Protein AF-A0A973GSJ8-F1 (afdb_monomer)

Foldseek 3Di:
DVVVVVVCVVCVVCPPVDDDDDDPDDDPVRVVVVVVPDDPPDDDDDDDFDADPVRDTDHLLRVLVVVCVPDPDHDWRWDWDFPQVLCVVLQVVLDVLLDDLEAEEEAEDPDTDIDGGRSVVVSVVVSVVSNVVSVVCVRYYYDYHYDDDDDDDPDDDD

Solvent-accessible surface area (backbone atoms only — not comparable to full-atom values): 10162 Å² total; per-residue (Å²): 114,70,63,61,53,54,53,50,60,72,44,52,91,45,65,90,78,60,88,85,83,84,80,79,93,61,53,74,67,59,48,52,58,55,58,73,71,57,63,90,92,64,84,86,83,89,81,88,72,45,66,51,98,88,69,48,82,40,48,72,67,59,50,46,50,53,49,48,75,72,43,101,55,94,71,86,52,75,38,84,39,45,53,58,58,49,54,57,65,41,47,70,55,42,54,65,73,46,40,87,61,36,48,76,46,75,46,68,52,95,61,90,46,73,39,81,40,39,63,72,61,53,40,52,51,52,48,51,53,42,52,53,51,34,73,74,33,86,87,32,53,77,49,75,52,72,48,77,95,76,85,75,79,84,66,83,86,128

pLDDT: mean 81.31, std 11.51, range [45.41, 95.94]

Mean predicted aligned error: 12.35 Å

Sequence (158 aa):
LATKRETEEQLKPFAGKVEIQYLPNLSVAERVEHLQGLPADNLVLALSYSLDKDGQVINHEKIARLLNQSTPVPVYGLHEEDLNEIVQSVTKIAKRLIGEDIEFRTVLRDKSMNVLADSGQMEQVLLNLCTNARDAMPHGGQLIIETDLVEFDERPER

Nearest PDB structures (foldseek):
  5idm-assembly2_B  TM=8.889E-01  e=2.853E-03  Caulobacter vibrioides
  4u7n-assembly1_B  TM=7.228E-01  e=8.674E-03  Lactiplantibacillus plantarum JDM1
  8h70-assembly1_A  TM=7.982E-01  e=1.901E-02  Vibrio cholerae
  5idj-assembly1_A-2  TM=5.234E-01  e=1.483E-03  Caulobacter vibrioides
  7ltq-assembly2_B  TM=7.357E-01  e=3.426E-02  Burkholderia ambifaria MC40-6

Radius of gyration: 21.49 Å; Cα contacts (8 Å, |Δi|>4): 124; chains: 1; bounding box: 43×50×58 Å

Structure (mmCIF, N/CA/C/O backbone):
data_AF-A0A973GSJ8-F1
#
_entry.id   AF-A0A973GSJ8-F1
#
loop_
_atom_site.group_PDB
_atom_site.id
_atom_site.type_symbol
_atom_site.label_atom_id
_atom_site.label_alt_id
_atom_site.label_comp_id
_atom_site.label_asym_id
_atom_site.label_entity_id
_atom_site.label_seq_id
_atom_site.pdbx_PDB_ins_code
_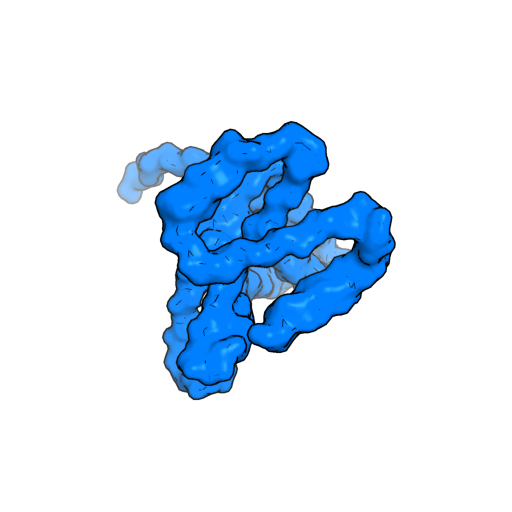atom_site.Cartn_x
_atom_site.Cartn_y
_atom_site.Cartn_z
_atom_site.occupancy
_atom_site.B_iso_or_equiv
_atom_site.auth_seq_id
_atom_site.auth_comp_id
_atom_site.auth_asym_id
_atom_site.auth_atom_id
_atom_site.pdbx_PDB_model_num
ATOM 1 N N . LEU A 1 1 ? -4.455 -0.208 26.472 1.00 50.25 1 LEU A N 1
ATOM 2 C CA . LEU A 1 1 ? -3.381 0.419 27.293 1.00 50.25 1 LEU A CA 1
ATOM 3 C C . LEU A 1 1 ? -2.033 0.437 26.567 1.00 50.25 1 LEU A C 1
ATOM 5 O O . LEU A 1 1 ? -1.389 1.476 26.591 1.00 50.25 1 LEU A O 1
ATOM 9 N N . ALA A 1 2 ? -1.636 -0.639 25.873 1.00 46.69 2 ALA A N 1
ATOM 10 C CA . ALA A 1 2 ? -0.426 -0.647 25.036 1.00 46.69 2 ALA A CA 1
ATOM 11 C C . ALA A 1 2 ? -0.491 0.348 23.852 1.00 46.69 2 ALA A C 1
ATOM 13 O O . ALA A 1 2 ? 0.467 1.072 23.619 1.00 46.69 2 ALA A O 1
ATOM 14 N N . THR A 1 3 ? -1.652 0.485 23.200 1.00 54.44 3 THR A N 1
ATOM 15 C CA . THR A 1 3 ? -1.894 1.403 22.063 1.00 54.44 3 THR A CA 1
ATOM 16 C C . THR A 1 3 ? -1.713 2.870 22.420 1.00 54.44 3 THR A C 1
ATOM 18 O O . THR A 1 3 ? -1.048 3.608 21.710 1.00 54.44 3 THR A O 1
ATOM 21 N N . LYS A 1 4 ? -2.281 3.286 23.561 1.00 61.16 4 LYS A N 1
ATOM 22 C CA . LYS A 1 4 ? -2.133 4.651 24.071 1.00 61.16 4 LYS A CA 1
ATOM 23 C C . LYS A 1 4 ? -0.653 4.974 24.263 1.00 61.16 4 LYS A C 1
ATOM 25 O O . LYS A 1 4 ? -0.214 6.028 23.840 1.00 61.16 4 LYS A O 1
ATOM 30 N N . ARG A 1 5 ? 0.113 4.029 24.814 1.00 63.75 5 ARG A N 1
ATOM 31 C CA . ARG A 1 5 ? 1.545 4.195 25.066 1.00 63.75 5 ARG A CA 1
ATOM 32 C C . ARG A 1 5 ? 2.367 4.286 23.776 1.00 63.75 5 ARG A C 1
ATOM 34 O O . ARG A 1 5 ? 3.264 5.112 23.709 1.00 63.75 5 ARG A O 1
ATOM 41 N N . GLU A 1 6 ? 2.068 3.474 22.766 1.00 63.06 6 GLU A N 1
ATOM 42 C CA . GLU A 1 6 ? 2.786 3.488 21.482 1.00 63.06 6 GLU A CA 1
ATOM 43 C C . GLU A 1 6 ? 2.477 4.751 20.662 1.00 63.06 6 GLU A C 1
ATOM 45 O O . GLU A 1 6 ? 3.390 5.415 20.171 1.00 63.06 6 GLU A O 1
ATOM 50 N N . THR A 1 7 ? 1.205 5.156 20.598 1.00 65.81 7 THR A N 1
ATOM 51 C CA . THR A 1 7 ? 0.807 6.429 19.981 1.00 65.81 7 THR A CA 1
ATOM 52 C C . THR A 1 7 ? 1.379 7.622 20.751 1.00 65.81 7 THR A C 1
ATOM 54 O O . THR A 1 7 ? 1.918 8.540 20.143 1.00 65.81 7 THR A O 1
ATOM 57 N N . GLU A 1 8 ? 1.358 7.603 22.087 1.00 69.19 8 GLU A N 1
ATOM 58 C CA . GLU A 1 8 ? 2.021 8.624 22.910 1.00 69.19 8 GLU A CA 1
ATOM 59 C C . GLU A 1 8 ? 3.525 8.692 22.638 1.00 69.19 8 GLU A C 1
ATOM 61 O O . GLU A 1 8 ? 4.071 9.790 22.563 1.00 69.19 8 GLU A O 1
ATOM 66 N N . GLU A 1 9 ? 4.203 7.555 22.456 1.00 71.81 9 GLU A N 1
ATOM 67 C CA . GLU A 1 9 ? 5.626 7.515 22.113 1.00 71.81 9 GLU A CA 1
ATOM 68 C C . GLU A 1 9 ? 5.926 8.152 20.758 1.00 71.81 9 GLU A C 1
ATOM 70 O O . GLU A 1 9 ? 6.861 8.949 20.663 1.00 71.81 9 GLU A O 1
ATOM 75 N N . GLN A 1 10 ? 5.120 7.860 19.739 1.00 68.19 10 GLN A N 1
ATOM 76 C CA . GLN A 1 10 ? 5.263 8.456 18.408 1.00 68.19 10 GLN A CA 1
ATOM 77 C C . GLN A 1 10 ? 4.922 9.949 18.395 1.00 68.19 10 GLN A C 1
ATOM 79 O O . GLN A 1 10 ? 5.502 10.710 17.621 1.00 68.19 10 GLN A O 1
ATOM 84 N N . LEU A 1 11 ? 4.023 10.386 19.280 1.00 73.00 11 LEU A N 1
ATOM 85 C CA . LEU A 1 11 ? 3.604 11.781 19.395 1.00 73.00 11 LEU A CA 1
ATOM 86 C C . LEU A 1 11 ? 4.474 12.613 20.353 1.00 73.00 11 LEU A C 1
ATOM 88 O O . LEU A 1 11 ? 4.311 13.833 20.406 1.00 73.00 11 LEU A O 1
ATOM 92 N N . LYS A 1 12 ? 5.460 12.011 21.040 1.00 78.94 12 LYS A N 1
ATOM 93 C CA . LYS A 1 12 ? 6.444 12.725 21.885 1.00 78.94 12 LYS A CA 1
ATOM 94 C C . LYS A 1 12 ? 7.069 13.964 21.220 1.00 78.94 12 LYS A C 1
ATOM 96 O O . LYS A 1 12 ? 7.190 14.973 21.913 1.00 78.94 12 LYS A O 1
ATOM 101 N N . PRO A 1 13 ? 7.439 13.968 19.921 1.00 82.88 13 PRO A N 1
ATOM 102 C CA . PRO A 1 13 ? 7.991 15.159 19.258 1.00 82.88 13 PRO A CA 1
ATOM 103 C C . PRO A 1 13 ? 7.036 16.365 19.209 1.00 82.88 13 PRO A C 1
ATOM 105 O O . PRO A 1 13 ? 7.478 17.499 19.005 1.00 82.88 13 PRO A O 1
ATOM 108 N N . PHE A 1 14 ? 5.737 16.132 19.401 1.00 77.56 14 PHE A N 1
ATOM 109 C CA . PHE A 1 14 ? 4.684 17.147 19.392 1.00 77.56 14 PHE A CA 1
ATOM 110 C C . PHE A 1 14 ? 4.200 17.519 20.804 1.00 77.56 14 PHE A C 1
ATOM 112 O O . PHE A 1 14 ? 3.285 18.332 20.946 1.00 77.56 14 PHE A O 1
ATOM 119 N N . ALA A 1 15 ? 4.823 16.973 21.855 1.00 75.12 15 ALA A N 1
ATOM 120 C CA . ALA A 1 15 ? 4.457 17.255 23.239 1.00 75.12 15 ALA A CA 1
ATOM 121 C C . ALA A 1 15 ? 4.504 18.767 23.539 1.00 75.12 15 ALA A C 1
ATOM 123 O O . ALA A 1 15 ? 5.501 19.439 23.272 1.00 75.12 15 ALA A O 1
ATOM 124 N N . GLY A 1 16 ? 3.404 19.303 24.079 1.00 77.44 16 GLY A N 1
ATOM 125 C CA . GLY A 1 16 ? 3.246 20.729 24.397 1.00 77.44 16 GLY A CA 1
ATOM 126 C C . GLY A 1 16 ? 2.907 21.635 23.206 1.00 77.44 16 GLY A C 1
ATOM 127 O O . GLY A 1 16 ? 2.693 22.826 23.409 1.00 77.44 16 GLY A O 1
ATOM 128 N N . LYS A 1 17 ? 2.846 21.094 21.981 1.00 80.44 17 LYS A N 1
ATOM 129 C CA . LYS A 1 17 ? 2.406 21.821 20.775 1.00 80.44 17 LYS A CA 1
ATOM 130 C C . LYS A 1 17 ? 0.977 21.483 20.365 1.00 80.44 17 LYS A C 1
ATOM 132 O O . LYS A 1 17 ? 0.341 22.286 19.694 1.00 80.44 17 LYS A O 1
ATOM 137 N N . VAL A 1 18 ? 0.505 20.297 20.738 1.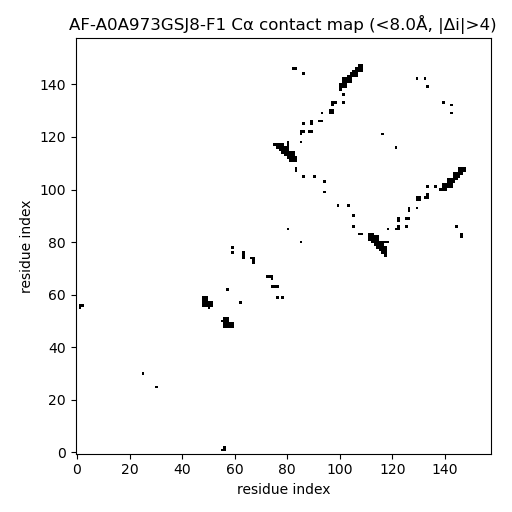00 76.44 18 VAL A N 1
ATOM 138 C CA . VAL A 1 18 ? -0.840 19.801 20.440 1.00 76.44 18 VAL A CA 1
ATOM 139 C C . VAL A 1 18 ? -1.436 19.158 21.686 1.00 76.44 18 VAL A C 1
ATOM 141 O O . VAL A 1 18 ? -0.726 18.508 22.459 1.00 76.44 18 VAL A O 1
ATOM 144 N N . GLU A 1 19 ? -2.737 19.341 21.873 1.00 78.50 19 GLU A N 1
ATOM 145 C CA . GLU A 1 19 ? -3.520 18.576 22.837 1.00 78.50 19 GLU A CA 1
ATOM 146 C C . GLU A 1 19 ? -4.040 17.311 22.148 1.00 78.50 19 GLU A C 1
ATOM 148 O O . GLU A 1 19 ? -4.575 17.372 21.043 1.00 78.50 19 GLU A O 1
ATOM 153 N N . ILE A 1 20 ? -3.834 16.148 22.772 1.00 73.56 20 ILE A N 1
ATOM 154 C CA . ILE A 1 20 ? -4.228 14.856 22.201 1.00 73.56 20 ILE A CA 1
ATOM 155 C C . ILE A 1 20 ? -5.371 14.294 23.032 1.00 73.56 20 ILE A C 1
ATOM 157 O O . ILE A 1 20 ? -5.179 13.895 24.184 1.00 73.56 20 ILE A O 1
ATOM 161 N N . GLN A 1 21 ? -6.544 14.201 22.416 1.00 74.69 21 GLN A N 1
ATOM 162 C CA . GLN A 1 21 ? -7.715 13.577 23.010 1.00 74.69 21 GLN A CA 1
ATOM 163 C C . GLN A 1 21 ? -7.985 12.222 22.349 1.00 74.69 21 GLN A C 1
ATOM 165 O O . GLN A 1 21 ? -8.166 12.119 21.138 1.00 74.69 21 GLN A O 1
ATOM 170 N N . TYR A 1 22 ? -8.032 11.166 23.163 1.00 74.19 22 TYR A N 1
ATOM 171 C CA . TYR A 1 22 ? -8.424 9.831 22.715 1.00 74.19 22 TYR A CA 1
ATOM 172 C C . TYR A 1 22 ? -9.907 9.610 23.003 1.00 74.19 22 TYR A C 1
ATOM 174 O O . TYR A 1 22 ? -10.353 9.824 24.130 1.00 74.19 22 TYR A O 1
ATOM 182 N N . LEU A 1 23 ? -10.644 9.111 22.011 1.00 73.44 23 LEU A N 1
ATOM 183 C CA . LEU A 1 23 ? -12.077 8.824 22.112 1.00 73.44 23 LEU A CA 1
ATOM 184 C C . LEU A 1 23 ? -12.341 7.310 22.002 1.00 73.44 23 LEU A C 1
ATOM 186 O O . LEU A 1 23 ? -12.779 6.834 20.951 1.00 73.44 23 LEU A O 1
ATOM 190 N N . PRO A 1 24 ? -12.017 6.510 23.037 1.00 71.25 24 PRO A N 1
ATOM 191 C CA . PRO A 1 24 ? -12.291 5.079 23.015 1.00 71.25 24 PRO A CA 1
ATOM 192 C C . PRO A 1 24 ? -13.789 4.799 23.212 1.00 71.25 24 PRO A C 1
ATOM 194 O O . PRO A 1 24 ? -14.478 5.541 23.905 1.00 71.25 24 PRO A O 1
ATOM 197 N N . ASN A 1 25 ? -14.261 3.668 22.680 1.00 71.56 25 ASN A N 1
ATOM 198 C CA . ASN A 1 25 ? -15.582 3.089 22.972 1.00 71.56 25 ASN A CA 1
ATOM 199 C C . ASN A 1 25 ? -16.806 3.937 22.579 1.00 71.56 25 ASN A C 1
ATOM 201 O O . ASN A 1 25 ? -17.874 3.751 23.153 1.00 71.56 25 ASN A O 1
ATOM 205 N N . LEU A 1 26 ? -16.673 4.832 21.600 1.00 77.88 26 LEU A N 1
ATOM 206 C CA . LEU A 1 26 ? -17.818 5.523 21.007 1.00 77.88 26 LEU A CA 1
ATOM 207 C C . LEU A 1 26 ? -18.381 4.723 19.828 1.00 77.88 26 LEU A C 1
ATOM 209 O O . LEU A 1 26 ? -17.626 4.225 18.984 1.00 77.88 26 LEU A O 1
ATOM 213 N N . SER A 1 27 ? -19.705 4.655 19.730 1.00 82.81 27 SER A N 1
ATOM 214 C CA . SER A 1 27 ? -20.393 4.245 18.506 1.00 82.81 27 SER A CA 1
ATOM 215 C C . SER A 1 27 ? -20.108 5.224 17.361 1.00 82.81 27 SER A C 1
ATOM 217 O O . SER A 1 27 ? -19.672 6.358 17.568 1.00 82.81 27 SER A O 1
ATOM 219 N N . VAL A 1 28 ? -20.375 4.807 16.119 1.00 77.00 28 VAL A N 1
ATOM 220 C CA . VAL A 1 28 ? -20.189 5.678 14.943 1.00 77.00 28 VAL A CA 1
ATOM 221 C C . VAL A 1 28 ? -21.024 6.958 15.062 1.00 77.00 28 VAL A C 1
ATOM 223 O O . VAL A 1 28 ? -20.520 8.034 14.756 1.00 77.00 28 VAL A O 1
ATOM 226 N N . ALA A 1 29 ? -22.260 6.862 15.558 1.00 83.06 29 ALA A N 1
ATOM 227 C CA . ALA A 1 29 ? -23.139 8.017 15.734 1.00 83.06 29 ALA A CA 1
ATOM 228 C C . ALA A 1 29 ? -22.583 9.014 16.765 1.00 83.06 29 ALA A C 1
ATOM 230 O O . ALA A 1 29 ? -22.470 10.199 16.462 1.00 83.06 29 ALA A O 1
ATOM 231 N N . GLU A 1 30 ? -22.145 8.528 17.931 1.00 86.62 30 GLU A N 1
ATOM 232 C CA . GLU A 1 30 ? -21.542 9.370 18.976 1.00 86.62 30 GLU A CA 1
ATOM 233 C C . GLU A 1 30 ? -20.238 10.027 18.499 1.00 86.62 30 GLU A C 1
ATOM 235 O O . GLU A 1 30 ? -19.957 11.175 18.839 1.00 86.62 30 GLU A O 1
ATOM 240 N N . ARG A 1 31 ? -19.447 9.332 17.665 1.00 85.19 31 ARG A N 1
ATOM 241 C CA . ARG A 1 31 ? -18.255 9.924 17.035 1.00 85.19 31 ARG A CA 1
ATOM 242 C C . ARG A 1 31 ? -18.635 11.076 16.117 1.00 85.19 31 ARG A C 1
ATOM 244 O O . ARG A 1 31 ? -18.017 12.128 16.204 1.00 85.19 31 ARG A O 1
ATOM 251 N N . VAL A 1 32 ? -19.625 10.891 15.248 1.00 84.62 32 VAL A N 1
ATOM 252 C CA . VAL A 1 32 ? -20.060 11.938 14.312 1.00 84.62 32 VAL A CA 1
ATOM 253 C C . VAL A 1 32 ? -20.569 13.168 15.064 1.00 84.62 32 VAL A C 1
ATOM 255 O O . VAL A 1 32 ? -20.151 14.276 14.740 1.00 84.62 32 VAL A O 1
ATOM 258 N N . GLU A 1 33 ? -21.403 12.984 16.088 1.00 89.38 33 GLU A N 1
ATOM 259 C CA . GLU A 1 33 ? -21.908 14.085 16.918 1.00 89.38 33 GLU A CA 1
ATOM 260 C C . GLU A 1 33 ? -20.768 14.840 17.616 1.00 89.38 33 GLU A C 1
ATOM 262 O O . GLU A 1 33 ? -20.715 16.069 17.577 1.00 89.38 33 GLU A O 1
ATOM 267 N N . HIS A 1 34 ? -19.799 14.115 18.181 1.00 85.50 34 HIS A N 1
ATOM 268 C CA . HIS A 1 34 ? -18.630 14.732 18.801 1.00 85.50 34 HIS A CA 1
ATOM 269 C C . HIS A 1 34 ? -17.808 15.556 17.798 1.00 85.50 34 HIS A C 1
ATOM 271 O O . HIS A 1 34 ? -17.422 16.684 18.096 1.00 85.50 34 HIS A O 1
ATOM 277 N N . LEU A 1 35 ? -17.572 15.020 16.594 1.00 85.88 35 LEU A N 1
ATOM 278 C CA . LEU A 1 35 ? -16.804 15.702 15.549 1.00 85.88 35 LEU A CA 1
ATOM 279 C C . LEU A 1 35 ? -17.499 16.970 15.029 1.00 85.88 35 LEU A C 1
ATOM 281 O O . LEU A 1 35 ? -16.816 17.922 14.662 1.00 85.88 35 LEU A O 1
ATOM 285 N N . GLN A 1 36 ? -18.835 17.013 15.019 1.00 87.69 36 GLN A N 1
ATOM 286 C CA . GLN A 1 36 ? -19.600 18.193 14.592 1.00 87.69 36 GLN A CA 1
ATOM 287 C C . GLN A 1 36 ? -19.421 19.401 15.522 1.00 87.69 36 GLN A C 1
ATOM 289 O O . GLN A 1 36 ? -19.579 20.537 15.077 1.00 87.69 36 GLN A O 1
ATOM 294 N N . GLY A 1 37 ? -19.098 19.172 16.798 1.00 84.50 37 GLY A N 1
ATOM 295 C CA . GLY A 1 37 ? -18.874 20.228 17.787 1.00 84.50 37 GLY A CA 1
ATOM 296 C C . GLY A 1 37 ? -17.436 20.749 17.858 1.00 84.50 37 GLY A C 1
ATOM 297 O O . GLY A 1 37 ? -17.166 21.640 18.665 1.00 84.50 37 GLY A O 1
ATOM 298 N N . LEU A 1 38 ? -16.506 20.199 17.068 1.00 87.62 38 LEU A N 1
ATOM 299 C CA . LEU A 1 38 ? -15.090 20.550 17.173 1.00 87.62 38 LEU A CA 1
ATOM 300 C C . LEU A 1 38 ? -14.783 21.935 16.569 1.00 87.62 38 LEU A C 1
ATOM 302 O O . LEU A 1 38 ? -15.222 22.234 15.455 1.00 87.62 38 LEU A O 1
ATOM 306 N N . PRO A 1 39 ? -13.997 22.781 17.263 1.00 88.69 39 PRO A N 1
ATOM 307 C CA . PRO A 1 39 ? -13.514 24.045 16.709 1.00 88.69 39 PRO A CA 1
ATOM 308 C C . PRO A 1 39 ? -12.580 23.855 15.498 1.00 88.69 39 PRO A C 1
ATOM 310 O O . PRO A 1 39 ? -11.921 22.829 15.346 1.00 88.69 39 PRO A O 1
ATOM 313 N N . ALA A 1 40 ? -12.482 24.871 14.634 1.00 85.06 40 ALA A N 1
ATOM 314 C CA . ALA A 1 40 ? -11.765 24.788 13.353 1.00 85.06 40 ALA A CA 1
ATOM 315 C C . ALA A 1 40 ? -10.227 24.675 13.457 1.00 85.06 40 ALA A C 1
ATOM 317 O O . ALA A 1 40 ? -9.568 24.377 12.465 1.00 85.06 40 ALA A O 1
ATOM 318 N N . ASP A 1 41 ? -9.646 24.925 14.628 1.00 86.56 41 ASP A N 1
ATOM 319 C CA . ASP A 1 41 ? -8.213 24.776 14.915 1.00 86.56 41 ASP A CA 1
ATOM 320 C C . ASP A 1 41 ? -7.831 23.353 15.372 1.00 86.56 41 ASP A C 1
ATOM 322 O O . ASP A 1 41 ? -6.680 23.100 15.730 1.00 86.56 41 ASP A O 1
ATOM 326 N N . ASN A 1 42 ? -8.777 22.410 15.333 1.00 79.00 42 ASN A N 1
ATOM 327 C CA . ASN A 1 42 ? -8.565 21.018 15.711 1.00 79.00 42 ASN A CA 1
ATOM 328 C C . ASN A 1 42 ? -8.207 20.146 14.493 1.00 79.00 42 ASN A C 1
ATOM 330 O O . ASN A 1 42 ? -8.809 20.252 13.425 1.00 79.00 42 ASN A O 1
ATOM 334 N N . LEU A 1 43 ? -7.254 19.225 14.675 1.00 80.88 43 LEU A N 1
ATOM 335 C CA . LEU A 1 43 ? -6.910 18.177 13.709 1.00 80.88 43 LEU A CA 1
ATOM 336 C C . LEU A 1 43 ? -7.424 16.827 14.217 1.00 80.88 43 LEU A C 1
ATOM 338 O O . LEU A 1 43 ? -7.097 16.413 15.328 1.00 80.88 43 LEU A O 1
ATOM 342 N N . VAL A 1 44 ? -8.173 16.108 13.382 1.00 77.06 44 VAL A N 1
ATOM 343 C CA . VAL A 1 44 ? -8.712 14.783 13.717 1.00 77.06 44 VAL A CA 1
ATOM 344 C C . VAL A 1 44 ? -7.897 13.705 13.011 1.00 77.06 44 VAL A C 1
ATOM 346 O O . VAL A 1 44 ? -7.873 13.642 11.784 1.00 77.06 44 VAL A O 1
ATOM 349 N N . LEU A 1 45 ? -7.261 12.826 13.786 1.00 67.50 45 LEU A N 1
ATOM 350 C CA . LEU A 1 45 ? -6.578 11.638 13.273 1.00 67.50 45 LEU A CA 1
ATOM 351 C C . LEU A 1 45 ? -7.451 10.403 13.516 1.00 67.50 45 LEU A C 1
ATOM 353 O O . LEU A 1 45 ? -7.593 9.934 14.646 1.00 67.50 45 LEU A O 1
ATOM 357 N N . ALA A 1 46 ? -8.050 9.873 12.451 1.00 65.44 46 ALA A N 1
ATOM 358 C CA . ALA A 1 46 ? -8.817 8.636 12.508 1.00 65.44 46 ALA A CA 1
ATOM 359 C C . ALA A 1 46 ? -7.891 7.440 12.251 1.00 65.44 46 ALA A C 1
ATOM 361 O O . ALA A 1 46 ? -7.515 7.170 11.117 1.00 65.44 46 ALA A O 1
ATOM 362 N N . LEU A 1 47 ? -7.533 6.717 13.313 1.00 64.25 47 LEU A N 1
ATOM 363 C CA . LEU A 1 47 ? -6.770 5.472 13.217 1.00 64.25 47 LEU A CA 1
ATOM 364 C C . LEU A 1 47 ? -7.715 4.288 13.449 1.00 64.25 47 LEU A C 1
ATOM 366 O O . LEU A 1 47 ? -8.349 4.196 14.503 1.00 64.25 47 LEU A O 1
ATOM 370 N N . SER A 1 48 ? -7.826 3.389 12.473 1.00 58.19 48 SER A N 1
ATOM 371 C CA . SER A 1 48 ? -8.587 2.141 12.589 1.00 58.19 48 SER A CA 1
ATOM 372 C C . SER A 1 48 ? -7.649 0.977 12.891 1.00 58.19 48 SER A C 1
ATOM 374 O O . SER A 1 48 ? -6.720 0.709 12.132 1.00 58.19 48 SER A O 1
ATOM 376 N N . TYR A 1 49 ? -7.904 0.263 13.982 1.00 65.06 49 TYR A N 1
ATOM 377 C CA . TYR A 1 49 ? -7.186 -0.955 14.346 1.00 65.06 49 TYR A CA 1
ATOM 378 C C . TYR A 1 49 ? -8.166 -2.000 14.870 1.00 65.06 49 TYR A C 1
ATOM 380 O O . TYR A 1 49 ? -9.209 -1.655 15.427 1.00 65.06 49 TYR A O 1
ATOM 388 N N . SER A 1 50 ? -7.814 -3.274 14.714 1.00 64.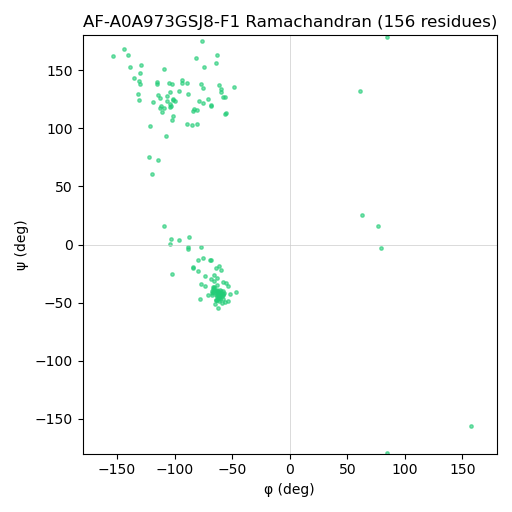38 50 SER A N 1
ATOM 389 C CA . SER A 1 50 ? -8.559 -4.378 15.312 1.00 64.38 50 SER A CA 1
ATOM 390 C C . SER A 1 50 ? -7.939 -4.738 16.659 1.00 64.38 50 SER A C 1
ATOM 392 O O . SER A 1 50 ? -6.719 -4.696 16.827 1.00 64.38 50 SER A O 1
ATOM 394 N N . LEU A 1 51 ? -8.782 -5.064 17.637 1.00 69.00 51 LEU A N 1
ATOM 395 C CA . LEU A 1 51 ? -8.353 -5.634 18.911 1.00 69.00 51 LEU A CA 1
ATOM 396 C C . LEU A 1 51 ? -8.673 -7.126 18.897 1.00 69.00 51 LEU A C 1
ATOM 398 O O . LEU A 1 51 ? -9.797 -7.503 18.563 1.00 69.00 51 LEU A O 1
ATOM 402 N N . ASP A 1 52 ? -7.708 -7.968 19.259 1.00 75.25 52 ASP A N 1
ATOM 403 C CA . ASP A 1 52 ? -8.011 -9.369 19.547 1.00 75.25 52 ASP A CA 1
ATOM 404 C C . ASP A 1 52 ? -8.676 -9.524 20.928 1.00 75.25 52 ASP A C 1
ATOM 406 O O . ASP A 1 52 ? -8.826 -8.570 21.699 1.00 75.25 52 ASP A O 1
ATOM 410 N N . LYS A 1 53 ? -9.086 -10.754 21.253 1.00 75.25 53 LYS A N 1
ATOM 411 C CA . LYS A 1 53 ? -9.725 -11.091 22.536 1.00 75.25 53 LYS A CA 1
ATOM 412 C C . LYS A 1 53 ? -8.849 -10.796 23.764 1.00 75.25 53 LYS A C 1
ATOM 414 O O . LYS A 1 53 ? -9.383 -10.661 24.861 1.00 75.25 53 LYS A O 1
ATOM 419 N N . ASP A 1 54 ? -7.534 -10.714 23.579 1.00 80.75 54 ASP A N 1
ATOM 420 C CA . ASP A 1 54 ? -6.544 -10.472 24.628 1.00 80.75 54 ASP A CA 1
ATOM 421 C C . ASP A 1 54 ? -6.175 -8.973 24.710 1.00 80.75 54 ASP A C 1
ATOM 423 O O . ASP A 1 54 ? -5.331 -8.563 25.510 1.00 80.75 54 ASP A O 1
ATOM 427 N N . GLY A 1 55 ? -6.838 -8.128 23.908 1.00 69.31 55 GLY A N 1
ATOM 428 C CA . GLY A 1 55 ? -6.644 -6.683 23.871 1.00 69.31 55 GLY A CA 1
ATOM 429 C C . GLY A 1 55 ? -5.381 -6.247 23.129 1.00 69.31 55 GLY A C 1
ATOM 430 O O . GLY A 1 55 ? -4.956 -5.096 23.289 1.00 69.31 55 GLY A O 1
ATOM 431 N N . GLN A 1 56 ? -4.766 -7.131 22.337 1.00 70.38 56 GLN A N 1
ATOM 432 C CA . GLN A 1 56 ? -3.653 -6.759 21.474 1.00 70.38 56 GLN A CA 1
ATOM 433 C C . GLN A 1 56 ? -4.162 -6.022 20.244 1.00 70.38 56 GLN A C 1
ATOM 435 O O . GLN A 1 56 ? -5.153 -6.397 19.621 1.00 70.38 56 GLN A O 1
ATOM 440 N N . VAL A 1 57 ? -3.438 -4.969 19.885 1.00 68.62 57 VAL A N 1
ATOM 441 C CA . VAL A 1 57 ? -3.683 -4.204 18.668 1.00 68.62 57 VAL A CA 1
ATOM 442 C C . VAL A 1 57 ? -3.093 -4.970 17.501 1.00 68.62 57 VAL A C 1
ATOM 444 O O . VAL A 1 57 ? -1.893 -5.262 17.479 1.00 68.62 57 VAL A O 1
ATOM 447 N N . ILE A 1 58 ? -3.933 -5.272 16.521 1.00 70.31 58 ILE A N 1
ATOM 448 C CA . ILE A 1 58 ? -3.513 -5.925 15.293 1.00 70.31 58 ILE A CA 1
ATOM 449 C C . ILE A 1 58 ? -4.088 -5.139 14.114 1.00 70.31 58 ILE A C 1
ATOM 451 O O . ILE A 1 58 ? -5.291 -4.885 14.037 1.00 70.31 58 ILE A O 1
ATOM 455 N N . ASN A 1 59 ? -3.214 -4.699 13.211 1.00 71.75 59 ASN A N 1
ATOM 456 C CA . ASN A 1 59 ? -3.633 -4.137 11.931 1.00 71.75 59 ASN A CA 1
ATOM 457 C C . ASN A 1 59 ? -3.943 -5.276 10.939 1.00 71.75 59 ASN A C 1
ATOM 459 O O . ASN A 1 59 ? -3.519 -6.419 11.135 1.00 71.75 59 ASN A O 1
ATOM 463 N N . HIS A 1 60 ? -4.700 -4.966 9.885 1.00 69.06 60 HIS A N 1
ATOM 464 C CA . HIS A 1 60 ? -5.131 -5.958 8.892 1.00 69.06 60 HIS A CA 1
ATOM 465 C C . HIS A 1 60 ? -3.940 -6.689 8.254 1.00 69.06 60 HIS A C 1
ATOM 467 O O . HIS A 1 60 ? 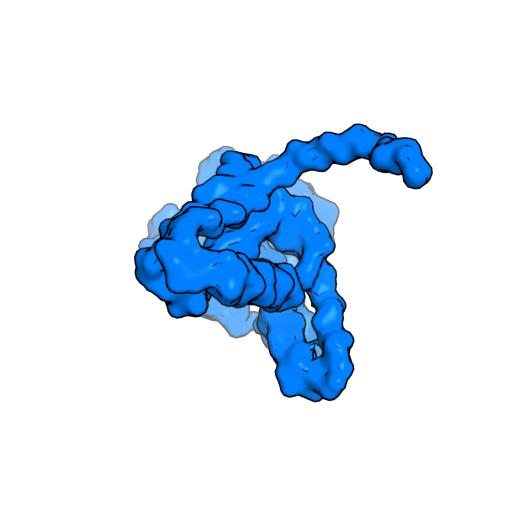-3.947 -7.918 8.189 1.00 69.06 60 HIS A O 1
ATOM 473 N N . GLU A 1 61 ? -2.871 -5.958 7.926 1.00 67.00 61 GLU A N 1
ATOM 474 C CA . GLU A 1 61 ? -1.624 -6.504 7.377 1.00 67.00 61 GLU A CA 1
ATOM 475 C C . GLU A 1 61 ? -1.005 -7.588 8.281 1.00 67.00 61 GLU A C 1
ATOM 477 O O . GLU A 1 61 ? -0.694 -8.695 7.834 1.00 67.00 61 GLU A O 1
ATOM 482 N N . LYS A 1 62 ? -0.861 -7.316 9.586 1.00 71.31 62 LYS A N 1
ATOM 483 C CA . LYS A 1 62 ? -0.274 -8.266 10.539 1.00 71.31 62 LYS A CA 1
ATOM 484 C C . LYS A 1 62 ? -1.159 -9.496 10.724 1.00 71.31 62 LYS A C 1
ATOM 486 O O . LYS A 1 62 ? -0.612 -10.590 10.846 1.00 71.31 62 LYS A O 1
ATOM 491 N N . ILE A 1 63 ? -2.490 -9.351 10.710 1.00 77.69 63 ILE A N 1
ATOM 492 C CA . ILE A 1 63 ? -3.415 -10.499 10.741 1.00 77.69 63 ILE A CA 1
ATOM 493 C C . ILE A 1 63 ? -3.218 -11.362 9.495 1.00 77.69 63 ILE A C 1
ATOM 495 O O . ILE A 1 63 ? -2.955 -12.557 9.624 1.00 77.69 63 ILE A O 1
ATOM 499 N N . ALA A 1 64 ? -3.304 -10.767 8.302 1.00 72.75 64 ALA A N 1
ATOM 500 C CA . ALA A 1 64 ? -3.182 -11.488 7.038 1.00 72.75 64 ALA A CA 1
ATOM 501 C C . ALA A 1 64 ? -1.838 -12.221 6.942 1.00 72.75 64 ALA A C 1
ATOM 503 O O . ALA A 1 64 ? -1.790 -13.400 6.590 1.00 72.75 64 ALA A O 1
ATOM 504 N N . ARG A 1 65 ? -0.743 -11.566 7.345 1.00 71.88 65 ARG A N 1
ATOM 505 C CA . ARG A 1 65 ? 0.592 -12.171 7.374 1.00 71.88 65 ARG A CA 1
ATOM 506 C C . ARG A 1 65 ? 0.695 -13.333 8.360 1.00 71.88 65 ARG A C 1
ATOM 508 O O . ARG A 1 65 ? 1.215 -14.385 7.993 1.00 71.88 65 ARG A O 1
ATOM 515 N N . LEU A 1 66 ? 0.214 -13.163 9.595 1.00 78.31 66 LEU A N 1
ATOM 516 C CA . LEU A 1 66 ? 0.236 -14.223 10.609 1.00 78.31 66 LEU A CA 1
ATOM 517 C C . LEU A 1 66 ? -0.568 -15.442 10.158 1.00 78.31 66 LEU A C 1
ATOM 519 O O . LEU A 1 66 ? -0.101 -16.570 10.311 1.00 78.31 66 LEU A O 1
ATOM 523 N N . LEU A 1 67 ? -1.748 -15.219 9.575 1.00 80.50 67 LEU A N 1
ATOM 524 C CA . LEU A 1 67 ? -2.586 -16.291 9.055 1.00 80.50 67 LEU A CA 1
ATOM 525 C C . LEU A 1 67 ? -1.895 -17.005 7.890 1.00 80.50 67 LEU A C 1
ATOM 527 O O . LEU A 1 67 ? -1.708 -18.215 7.976 1.00 80.50 67 LEU A O 1
ATOM 531 N N . ASN A 1 68 ? -1.414 -16.275 6.877 1.00 75.94 68 ASN A N 1
ATOM 532 C CA . ASN A 1 68 ? -0.715 -16.861 5.727 1.00 75.94 68 ASN A CA 1
ATOM 533 C C . ASN A 1 68 ? 0.530 -17.681 6.119 1.00 75.94 68 ASN A C 1
ATOM 535 O O . ASN A 1 68 ? 0.839 -18.673 5.470 1.00 75.94 68 ASN A O 1
ATOM 539 N N . GLN A 1 69 ? 1.240 -17.313 7.191 1.00 79.00 69 GLN A N 1
ATOM 540 C CA . GLN A 1 69 ? 2.395 -18.079 7.684 1.00 79.00 69 GLN A CA 1
ATOM 541 C C . GLN A 1 69 ? 2.016 -19.314 8.511 1.00 79.00 69 GLN A C 1
ATOM 543 O O . GLN A 1 69 ? 2.825 -20.230 8.653 1.00 79.00 69 GLN A O 1
ATOM 548 N N . SER A 1 70 ? 0.817 -19.324 9.092 1.00 83.06 70 SER A N 1
ATOM 549 C CA . SER A 1 70 ? 0.407 -20.323 10.086 1.00 83.06 70 SER A CA 1
ATOM 550 C C . SER A 1 70 ? -0.545 -21.376 9.529 1.00 83.06 70 SER A C 1
ATOM 552 O O . SER A 1 70 ? -0.974 -22.258 10.273 1.00 83.06 70 SER A O 1
ATOM 554 N N . THR A 1 71 ? -0.899 -21.299 8.246 1.00 73.75 71 THR A N 1
ATOM 555 C CA . THR A 1 71 ? -1.831 -22.237 7.623 1.00 73.75 71 THR A CA 1
ATOM 556 C C . THR A 1 71 ? -1.299 -22.796 6.303 1.00 73.75 71 THR A C 1
ATOM 558 O O . THR A 1 71 ? -0.687 -22.069 5.525 1.00 73.75 71 THR A O 1
ATOM 561 N N . PRO A 1 72 ? -1.521 -24.096 6.020 1.00 77.69 72 PRO A N 1
ATOM 562 C CA . PRO A 1 72 ? -1.142 -24.703 4.747 1.00 77.69 72 PRO A CA 1
ATOM 563 C C . PRO A 1 72 ? -2.105 -24.348 3.604 1.00 77.69 72 PRO A C 1
ATOM 565 O O . PRO A 1 72 ? -1.897 -24.808 2.483 1.00 77.69 72 PRO A O 1
ATOM 568 N N . VAL A 1 73 ? -3.173 -23.587 3.874 1.00 74.06 73 VAL A N 1
ATOM 569 C CA . VAL A 1 73 ? -4.145 -23.155 2.860 1.00 74.06 73 VAL A CA 1
ATOM 570 C C . VAL A 1 73 ? -4.030 -21.653 2.581 1.00 74.06 73 VAL A C 1
ATOM 572 O O . VAL A 1 73 ? -3.666 -20.903 3.484 1.00 74.06 73 VAL A O 1
ATOM 575 N N . PRO A 1 74 ? -4.364 -21.182 1.367 1.00 69.94 74 PRO A N 1
ATOM 576 C CA . PRO A 1 74 ? -4.406 -19.751 1.077 1.00 69.94 74 PRO A CA 1
ATOM 577 C C . PRO A 1 74 ? -5.410 -19.019 1.977 1.00 69.94 74 PRO A C 1
ATOM 579 O O . PRO A 1 74 ? -6.545 -19.476 2.135 1.00 69.94 74 PRO A O 1
ATOM 582 N N . VAL A 1 75 ? -5.010 -17.876 2.543 1.00 74.12 75 VAL A N 1
ATOM 583 C CA . VAL A 1 75 ? -5.895 -16.976 3.297 1.00 74.12 75 VAL A CA 1
ATOM 584 C C . VAL A 1 75 ? -6.019 -15.667 2.542 1.00 74.12 75 VAL A C 1
ATOM 586 O O . VAL A 1 75 ? -5.013 -15.057 2.194 1.00 74.12 75 VAL A O 1
ATOM 589 N N . TYR A 1 76 ? -7.259 -15.239 2.326 1.00 72.69 76 TYR A N 1
ATOM 590 C CA . TYR A 1 76 ? -7.577 -13.979 1.667 1.00 72.69 76 TYR A CA 1
ATOM 591 C C . TYR A 1 76 ? -8.137 -13.008 2.702 1.00 72.69 76 TYR A C 1
ATOM 593 O O . TYR A 1 76 ? -9.185 -13.272 3.296 1.00 72.69 76 TYR A O 1
ATOM 601 N N . GLY A 1 77 ? -7.439 -11.897 2.926 1.00 71.00 77 GLY A N 1
ATOM 602 C CA . GLY A 1 77 ? -7.926 -10.788 3.738 1.00 71.00 77 GLY A CA 1
ATOM 603 C C . GLY A 1 77 ? -8.277 -9.611 2.843 1.00 71.00 77 GLY A C 1
ATOM 604 O O . GLY A 1 77 ? -7.404 -8.811 2.535 1.00 71.00 77 GLY A O 1
ATOM 605 N N . LEU A 1 78 ? -9.539 -9.484 2.424 1.00 69.12 78 LEU A N 1
ATOM 606 C CA . LEU A 1 78 ? -9.975 -8.316 1.654 1.00 69.12 78 LEU A CA 1
ATOM 607 C C . LEU A 1 78 ? -10.110 -7.106 2.579 1.00 69.12 78 LEU A C 1
ATOM 609 O O . LEU A 1 78 ? -10.876 -7.138 3.544 1.00 69.12 78 LEU A O 1
ATOM 613 N N . HIS A 1 79 ? -9.381 -6.046 2.263 1.00 73.69 79 HIS A N 1
ATOM 614 C CA . HIS A 1 79 ? -9.488 -4.741 2.902 1.00 73.69 79 HIS A CA 1
ATOM 615 C C . HIS A 1 79 ? -9.355 -3.644 1.843 1.00 73.69 79 HIS A C 1
ATOM 617 O O . HIS A 1 79 ? -8.981 -3.925 0.703 1.00 73.69 79 HIS A O 1
ATOM 623 N N . GLU A 1 80 ? -9.772 -2.423 2.186 1.00 79.56 80 GLU A N 1
ATOM 624 C CA . GLU A 1 80 ? -9.561 -1.271 1.309 1.00 79.56 80 GLU A CA 1
ATOM 625 C C . GLU A 1 80 ? -8.067 -0.965 1.247 1.00 79.56 80 GLU A C 1
ATOM 627 O O . GLU A 1 80 ? -7.450 -0.678 2.270 1.00 79.56 80 GLU A O 1
ATOM 632 N N . GLU A 1 81 ? -7.517 -1.035 0.043 1.00 85.62 81 GLU A N 1
ATOM 633 C CA . GLU A 1 81 ? -6.103 -0.844 -0.253 1.00 85.62 81 GLU A CA 1
ATOM 634 C C . GLU A 1 81 ? -5.953 0.148 -1.404 1.00 85.62 81 GLU A C 1
ATOM 636 O O . GLU A 1 81 ? -6.685 0.057 -2.393 1.00 85.62 81 GLU A O 1
ATOM 641 N N . ASP A 1 82 ? -4.988 1.063 -1.314 1.00 89.75 82 ASP A N 1
ATOM 642 C CA . ASP A 1 82 ? -4.651 1.945 -2.431 1.00 89.75 82 ASP A CA 1
ATOM 643 C C . ASP A 1 82 ? -3.696 1.224 -3.393 1.00 89.75 82 ASP A C 1
ATOM 645 O O . ASP A 1 82 ? -2.554 0.897 -3.056 1.00 89.75 82 ASP A O 1
ATOM 649 N N . LEU A 1 83 ? -4.141 1.002 -4.632 1.00 91.19 83 LEU A N 1
ATOM 650 C CA . LEU A 1 83 ? -3.329 0.356 -5.668 1.00 91.19 83 LEU A CA 1
ATOM 651 C C . LEU A 1 83 ? -1.987 1.055 -5.904 1.00 91.19 83 LEU A C 1
ATOM 653 O O . LEU A 1 83 ? -0.997 0.392 -6.226 1.00 91.19 83 LEU A O 1
ATOM 657 N N . ASN A 1 84 ? -1.934 2.379 -5.750 1.00 94.06 84 ASN A N 1
ATOM 658 C CA . ASN A 1 84 ? -0.688 3.117 -5.911 1.00 94.06 84 ASN A CA 1
ATOM 659 C C . ASN A 1 84 ? 0.338 2.719 -4.848 1.0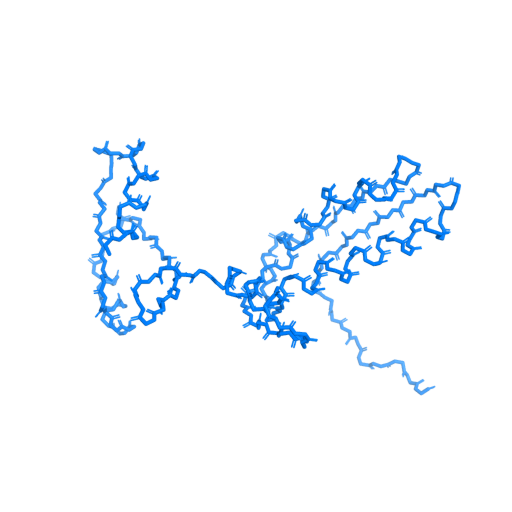0 94.06 84 ASN A C 1
ATOM 661 O O . ASN A 1 84 ? 1.518 2.574 -5.168 1.00 94.06 84 ASN A O 1
ATOM 665 N N . GLU A 1 85 ? -0.102 2.510 -3.607 1.00 92.19 85 GLU A N 1
ATOM 666 C CA . GLU A 1 85 ? 0.772 2.102 -2.505 1.00 92.19 85 GLU A CA 1
ATOM 667 C C . GLU A 1 85 ? 1.306 0.681 -2.721 1.00 92.19 85 GLU A C 1
ATOM 669 O O . GLU A 1 85 ? 2.507 0.451 -2.558 1.00 92.19 85 GLU A O 1
ATOM 674 N N . ILE A 1 86 ? 0.469 -0.240 -3.212 1.00 92.00 86 ILE A N 1
ATOM 675 C CA . ILE A 1 86 ? 0.891 -1.603 -3.578 1.00 92.00 86 ILE A CA 1
ATOM 676 C C . ILE A 1 86 ? 1.950 -1.575 -4.696 1.00 92.00 86 ILE A C 1
ATOM 678 O O . ILE A 1 86 ? 2.974 -2.256 -4.623 1.00 92.00 86 ILE A O 1
ATOM 682 N N . VAL A 1 87 ? 1.764 -0.772 -5.751 1.00 94.69 87 VAL A N 1
ATOM 683 C CA . VAL A 1 87 ? 2.773 -0.673 -6.826 1.00 94.69 87 VAL A CA 1
ATOM 684 C C . VAL A 1 87 ? 4.080 -0.057 -6.310 1.00 94.69 87 VAL A C 1
ATOM 686 O O . VAL A 1 87 ? 5.182 -0.469 -6.700 1.00 94.69 87 VAL A O 1
ATOM 689 N N . GLN A 1 88 ? 3.994 0.910 -5.398 1.00 93.56 88 GLN A N 1
ATOM 690 C CA . GLN A 1 88 ? 5.174 1.498 -4.768 1.00 93.56 88 GLN A CA 1
ATOM 691 C C . GLN A 1 88 ? 5.919 0.495 -3.880 1.00 93.56 88 GLN A C 1
ATOM 693 O O . GLN A 1 88 ? 7.155 0.456 -3.935 1.00 93.56 88 GLN A O 1
ATOM 698 N N . SER A 1 89 ? 5.211 -0.342 -3.113 1.00 90.62 89 SER A N 1
ATOM 699 C CA . SER A 1 89 ? 5.830 -1.342 -2.234 1.00 90.62 89 SER A CA 1
ATOM 700 C C . SER A 1 89 ? 6.657 -2.357 -3.036 1.00 90.62 89 SER A C 1
ATOM 702 O O . SER A 1 89 ? 7.820 -2.620 -2.696 1.00 90.62 89 SER A O 1
ATOM 704 N N . VAL A 1 90 ? 6.136 -2.837 -4.176 1.00 93.00 90 VAL A N 1
ATOM 705 C CA . VAL A 1 90 ? 6.853 -3.799 -5.033 1.00 93.00 90 VAL A CA 1
ATOM 706 C C . VAL A 1 90 ? 8.006 -3.179 -5.806 1.00 93.00 90 VAL A C 1
ATOM 708 O O . VAL A 1 90 ? 8.975 -3.878 -6.100 1.00 93.00 90 VAL A O 1
ATOM 711 N N . THR A 1 91 ? 7.957 -1.878 -6.113 1.00 92.44 91 THR A N 1
ATOM 712 C CA . THR A 1 91 ? 8.922 -1.203 -7.002 1.00 92.44 91 THR A CA 1
ATOM 713 C C . THR A 1 91 ? 10.373 -1.455 -6.593 1.00 92.44 91 THR A C 1
ATOM 715 O O . THR A 1 91 ? 11.231 -1.734 -7.433 1.00 92.44 91 THR A O 1
ATOM 718 N N . LYS A 1 92 ? 10.675 -1.399 -5.290 1.00 87.75 92 LYS A N 1
ATOM 719 C CA . LYS A 1 92 ? 12.042 -1.608 -4.786 1.00 87.75 92 LYS A CA 1
ATOM 720 C C . LYS A 1 92 ? 12.534 -3.040 -5.005 1.00 87.75 92 LYS A C 1
ATOM 722 O O . LYS A 1 92 ? 13.718 -3.241 -5.276 1.00 87.75 92 LYS A O 1
ATOM 727 N N . ILE A 1 93 ? 11.651 -4.024 -4.848 1.00 91.75 93 ILE A N 1
ATOM 728 C CA . ILE A 1 93 ? 11.973 -5.445 -5.014 1.00 91.75 93 ILE A CA 1
ATOM 729 C C . ILE A 1 93 ? 12.040 -5.777 -6.508 1.00 91.75 93 ILE A C 1
ATOM 731 O O . ILE A 1 93 ? 13.031 -6.351 -6.953 1.00 91.75 93 ILE A O 1
ATOM 735 N N . ALA A 1 94 ? 11.055 -5.330 -7.290 1.00 92.19 94 ALA A N 1
ATOM 736 C CA . ALA A 1 94 ? 10.986 -5.505 -8.737 1.00 92.19 94 ALA A CA 1
ATOM 737 C C . ALA A 1 94 ? 12.252 -4.998 -9.441 1.00 92.19 94 ALA A C 1
ATOM 739 O O . ALA A 1 94 ? 12.877 -5.761 -10.173 1.00 92.19 94 ALA A O 1
ATOM 740 N N . LYS A 1 95 ? 12.715 -3.776 -9.129 1.00 90.94 95 LYS A N 1
ATOM 741 C CA . LYS A 1 95 ? 13.971 -3.221 -9.675 1.00 90.94 95 LYS A CA 1
ATOM 742 C C . LYS A 1 95 ? 15.186 -4.126 -9.455 1.00 90.94 95 LYS A C 1
ATOM 744 O O . LYS A 1 95 ? 16.062 -4.191 -10.306 1.00 90.94 95 LYS A O 1
ATOM 749 N N . ARG A 1 96 ? 15.254 -4.831 -8.321 1.00 90.44 96 ARG A N 1
ATOM 750 C CA . ARG A 1 96 ? 16.351 -5.772 -8.036 1.00 90.44 96 ARG A CA 1
ATOM 751 C C . ARG A 1 96 ? 16.198 -7.087 -8.791 1.00 90.44 96 ARG A C 1
ATOM 753 O O . ARG A 1 96 ? 17.200 -7.691 -9.148 1.00 90.44 96 ARG A O 1
ATOM 760 N N . LEU A 1 97 ? 14.964 -7.544 -8.992 1.00 89.69 97 LEU A N 1
ATOM 761 C CA . LEU A 1 97 ? 14.676 -8.819 -9.649 1.00 89.69 97 LEU A CA 1
ATOM 762 C C . LEU A 1 97 ? 14.913 -8.781 -11.159 1.00 89.69 97 LEU A C 1
ATOM 764 O O . LEU A 1 97 ? 15.334 -9.795 -11.719 1.00 89.69 97 LEU A O 1
ATOM 768 N N . ILE A 1 98 ? 14.629 -7.647 -11.804 1.00 90.50 98 ILE A N 1
ATOM 769 C CA . ILE A 1 98 ? 14.705 -7.510 -13.265 1.00 90.50 98 ILE A CA 1
ATOM 770 C C . ILE A 1 98 ? 16.118 -7.200 -13.790 1.00 90.50 98 ILE A C 1
ATOM 772 O O . ILE A 1 98 ? 16.383 -7.456 -14.957 1.00 90.50 98 ILE A O 1
ATOM 776 N N . GLY A 1 99 ? 17.031 -6.711 -12.942 1.00 87.56 99 GLY A N 1
ATOM 777 C CA . GLY A 1 99 ? 18.405 -6.367 -13.332 1.00 87.56 99 GLY A CA 1
ATOM 778 C C . GLY A 1 99 ? 18.562 -4.959 -13.922 1.00 87.56 99 GLY A C 1
ATOM 779 O O . GLY A 1 99 ? 17.600 -4.205 -14.031 1.00 87.56 99 GLY A O 1
ATOM 780 N N . GLU A 1 100 ? 19.800 -4.587 -14.257 1.00 87.44 100 GLU A N 1
ATOM 781 C CA . GLU A 1 100 ? 20.154 -3.223 -14.697 1.00 87.44 100 GLU A CA 1
ATOM 782 C C . GLU A 1 100 ? 19.906 -2.976 -16.193 1.00 87.44 100 GLU A C 1
ATOM 784 O O . GLU A 1 100 ? 19.758 -1.828 -16.604 1.00 87.44 100 GLU A O 1
ATOM 789 N N . ASP A 1 101 ? 19.810 -4.040 -16.997 1.00 90.88 101 ASP A N 1
ATOM 790 C CA . ASP A 1 101 ? 19.608 -3.948 -18.450 1.00 90.88 101 ASP A CA 1
ATOM 791 C C . ASP A 1 101 ? 18.164 -3.572 -18.836 1.00 90.88 101 ASP A C 1
ATOM 793 O O . ASP A 1 101 ? 17.881 -3.251 -19.992 1.00 90.88 101 ASP A O 1
ATOM 797 N N . ILE A 1 102 ? 17.233 -3.610 -17.877 1.00 94.50 102 ILE A N 1
ATOM 798 C CA . ILE A 1 102 ? 15.820 -3.281 -18.080 1.00 94.50 102 ILE A CA 1
ATOM 799 C C . ILE A 1 102 ? 15.494 -1.997 -17.321 1.00 94.50 102 ILE A C 1
ATOM 801 O O . ILE A 1 102 ? 15.544 -1.943 -16.092 1.00 94.50 102 ILE A O 1
ATOM 805 N N . GLU A 1 103 ? 15.096 -0.960 -18.053 1.00 94.38 103 GLU A N 1
ATOM 806 C CA . GLU A 1 103 ? 14.620 0.280 -17.454 1.00 94.38 103 GLU A CA 1
ATOM 807 C C . GLU A 1 103 ? 13.269 0.038 -16.765 1.00 94.38 103 GLU A C 1
ATOM 809 O O . GLU A 1 103 ? 12.286 -0.329 -17.407 1.00 94.38 103 GLU A O 1
ATOM 814 N N . PHE A 1 104 ? 13.203 0.266 -15.451 1.00 94.19 104 PHE A N 1
ATOM 815 C CA . PHE A 1 104 ? 11.961 0.158 -14.686 1.00 94.19 104 PHE A CA 1
ATOM 816 C C . PHE A 1 104 ? 11.343 1.520 -14.406 1.00 94.19 104 PHE A C 1
ATOM 818 O O . PHE A 1 104 ? 11.950 2.356 -13.721 1.00 94.19 104 PHE A O 1
ATOM 825 N N . ARG A 1 105 ? 10.087 1.692 -14.811 1.00 94.81 105 ARG A N 1
ATOM 826 C CA . ARG A 1 105 ? 9.312 2.903 -14.554 1.00 94.81 105 ARG A CA 1
ATOM 827 C C . ARG A 1 105 ? 7.943 2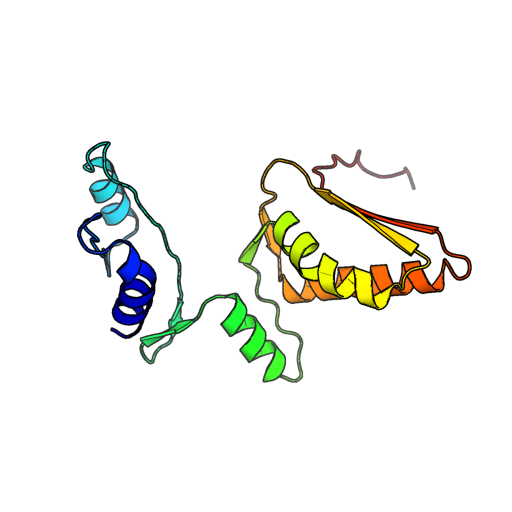.575 -13.964 1.00 94.81 105 ARG A C 1
ATOM 829 O O . ARG A 1 105 ? 7.325 1.572 -14.297 1.00 94.81 105 ARG A O 1
ATOM 836 N N . THR A 1 106 ? 7.456 3.466 -13.110 1.00 94.94 106 THR A N 1
ATOM 837 C CA . THR A 1 106 ? 6.070 3.468 -12.635 1.00 94.94 106 THR A CA 1
ATOM 838 C C . THR A 1 106 ? 5.362 4.723 -13.120 1.00 94.94 106 THR A C 1
ATOM 840 O O . THR A 1 106 ? 5.939 5.813 -13.059 1.00 94.94 106 THR A O 1
ATOM 843 N N . VAL A 1 107 ? 4.119 4.577 -13.567 1.00 95.94 107 VAL A N 1
ATOM 844 C CA . VAL A 1 107 ? 3.214 5.681 -13.902 1.00 95.94 107 VAL A CA 1
ATOM 845 C C . VAL A 1 107 ? 1.986 5.515 -13.019 1.00 95.94 107 VAL A C 1
ATOM 847 O O . VAL A 1 107 ? 1.180 4.621 -13.238 1.00 95.94 107 VAL A O 1
ATOM 850 N N . LEU A 1 108 ? 1.907 6.307 -11.953 1.00 95.19 108 LEU A N 1
ATOM 851 C CA . LEU A 1 108 ? 0.835 6.182 -10.971 1.00 95.19 108 LEU A CA 1
ATOM 852 C C . LEU A 1 108 ? -0.192 7.279 -11.191 1.00 95.19 108 LEU A C 1
ATOM 854 O O . LEU A 1 108 ? 0.184 8.435 -11.392 1.00 95.19 108 LEU A O 1
ATOM 858 N N . ARG A 1 109 ? -1.473 6.934 -11.100 1.00 93.69 109 ARG A N 1
ATOM 859 C CA . ARG A 1 109 ? -2.553 7.918 -11.139 1.00 93.69 109 ARG A CA 1
ATOM 860 C C . ARG A 1 109 ? -2.440 8.905 -9.977 1.00 93.69 109 ARG A C 1
ATOM 862 O O . ARG A 1 109 ? -2.277 8.496 -8.832 1.00 93.69 109 ARG A O 1
ATOM 869 N N . ASP A 1 110 ? -2.655 10.191 -10.242 1.00 89.00 110 ASP A N 1
ATOM 870 C CA . ASP A 1 110 ? -2.556 11.257 -9.226 1.00 89.00 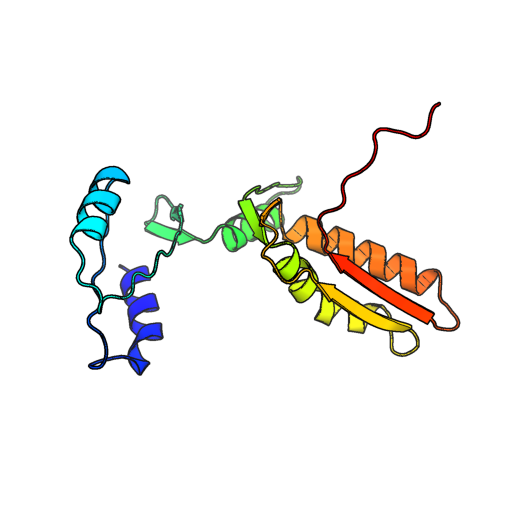110 ASP A CA 1
ATOM 871 C C . ASP A 1 110 ? -3.590 11.154 -8.090 1.00 89.00 110 ASP A C 1
ATOM 873 O O . ASP A 1 110 ? -3.435 11.759 -7.030 1.00 89.00 110 ASP A O 1
ATOM 877 N N . LYS A 1 111 ? -4.685 10.422 -8.311 1.00 88.62 111 LYS A N 1
ATOM 878 C CA . LYS A 1 111 ? -5.756 10.225 -7.330 1.00 88.62 111 LYS A CA 1
ATOM 879 C C . LYS A 1 111 ? -5.668 8.825 -6.740 1.00 88.62 111 LYS A C 1
ATOM 881 O O . LYS A 1 111 ? -5.515 7.869 -7.498 1.00 88.62 111 LYS A O 1
ATOM 886 N N . SER A 1 112 ? -5.877 8.737 -5.426 1.00 85.75 112 SER A N 1
ATOM 887 C CA . SER A 1 112 ? -5.979 7.474 -4.686 1.00 85.75 112 SER A CA 1
ATOM 888 C C . SER A 1 112 ? -6.938 6.500 -5.372 1.00 85.75 112 SER A C 1
ATOM 890 O O . SER A 1 112 ? -8.013 6.897 -5.847 1.00 85.75 112 SER A O 1
ATOM 892 N N . MET A 1 113 ? -6.517 5.239 -5.463 1.00 88.88 113 MET A N 1
ATOM 893 C CA . MET A 1 113 ? -7.264 4.171 -6.116 1.00 88.88 113 MET A CA 1
ATOM 894 C C . MET A 1 113 ? -7.531 3.038 -5.137 1.00 88.88 113 MET A C 1
ATOM 896 O O . MET A 1 113 ? -6.913 1.976 -5.205 1.00 88.88 113 MET A O 1
ATOM 900 N N . ASN A 1 114 ? -8.486 3.287 -4.244 1.00 88.75 114 ASN A N 1
ATOM 901 C CA . ASN A 1 114 ? -8.913 2.308 -3.257 1.00 88.75 114 ASN A CA 1
ATOM 902 C C . ASN A 1 114 ? -9.689 1.168 -3.918 1.00 88.75 114 ASN A C 1
ATOM 904 O O . ASN A 1 114 ? -10.703 1.387 -4.586 1.00 88.75 114 ASN A O 1
ATOM 908 N N . VAL A 1 115 ? -9.225 -0.054 -3.687 1.00 85.62 115 VAL A N 1
ATOM 909 C CA . VAL A 1 115 ? -9.873 -1.296 -4.107 1.00 85.62 115 VAL A CA 1
ATOM 910 C C . VAL A 1 115 ? -9.999 -2.239 -2.920 1.00 85.62 115 VAL A C 1
ATOM 912 O O . VAL A 1 115 ? -9.205 -2.187 -1.988 1.00 85.62 115 VAL A O 1
ATOM 915 N N . LEU A 1 116 ? -10.982 -3.137 -2.959 1.00 84.31 116 LEU A N 1
ATOM 916 C CA . LEU A 1 116 ? -11.018 -4.264 -2.032 1.00 84.31 116 LEU A CA 1
ATOM 917 C C . LEU A 1 116 ? -10.070 -5.348 -2.545 1.00 84.31 116 LEU A C 1
ATOM 919 O O . LEU A 1 116 ? -10.401 -6.056 -3.497 1.00 84.31 116 LEU A O 1
ATOM 923 N N . ALA A 1 117 ? -8.900 -5.469 -1.926 1.00 82.94 117 ALA A N 1
ATOM 924 C CA . ALA A 1 117 ? -7.874 -6.423 -2.330 1.00 82.94 117 ALA A CA 1
ATOM 925 C C . ALA A 1 117 ? -7.115 -6.999 -1.128 1.00 82.94 117 ALA A C 1
ATOM 927 O O . ALA A 1 117 ? -7.239 -6.533 0.003 1.00 82.94 117 ALA A O 1
ATOM 928 N N . ASP A 1 118 ? -6.344 -8.054 -1.393 1.00 83.19 118 ASP A N 1
ATOM 929 C CA . ASP A 1 118 ? -5.298 -8.544 -0.498 1.00 83.19 118 ASP A CA 1
ATOM 930 C C . ASP A 1 118 ? -3.956 -8.054 -1.056 1.00 83.19 118 ASP A C 1
ATOM 932 O O . ASP A 1 118 ? -3.542 -8.471 -2.144 1.00 83.19 118 ASP A O 1
ATOM 936 N N . SER A 1 119 ? -3.310 -7.126 -0.349 1.00 85.25 119 SER A N 1
ATOM 937 C CA . SER A 1 119 ? -2.077 -6.481 -0.807 1.00 85.25 119 SER A CA 1
ATOM 938 C C . SER A 1 119 ? -0.961 -7.492 -1.060 1.00 85.25 119 SER A C 1
ATOM 940 O O . SER A 1 119 ? -0.358 -7.466 -2.128 1.00 85.25 119 SER A O 1
ATOM 942 N N . GLY A 1 120 ? -0.757 -8.465 -0.167 1.00 82.69 120 GLY A N 1
ATOM 943 C CA . GLY A 1 120 ? 0.269 -9.498 -0.333 1.00 82.69 120 GLY A CA 1
ATOM 944 C C . GLY A 1 120 ? 0.079 -10.346 -1.596 1.00 82.69 120 GLY A C 1
ATOM 945 O O . GLY A 1 120 ? 1.047 -10.656 -2.295 1.00 82.69 120 GLY A O 1
ATOM 946 N N . GLN A 1 121 ? -1.165 -10.693 -1.938 1.00 82.19 121 GLN A N 1
ATOM 947 C CA . GLN A 1 121 ? -1.458 -11.398 -3.192 1.00 82.19 121 GLN A CA 1
ATOM 948 C C . GLN A 1 121 ? -1.204 -10.517 -4.421 1.00 82.19 121 GLN A C 1
ATOM 950 O O . GLN A 1 121 ? -0.600 -10.979 -5.392 1.00 82.19 121 GLN A O 1
ATOM 955 N N . MET A 1 122 ? -1.621 -9.250 -4.381 1.00 89.81 122 MET A N 1
ATOM 956 C CA . MET A 1 122 ? -1.376 -8.300 -5.471 1.00 89.81 122 MET A CA 1
ATOM 957 C C . MET A 1 122 ? 0.123 -8.079 -5.696 1.00 89.81 122 MET A C 1
ATOM 959 O O . MET A 1 122 ? 0.589 -8.126 -6.836 1.00 89.81 122 MET A O 1
ATOM 963 N N . GLU A 1 123 ? 0.895 -7.928 -4.619 1.00 91.69 123 GLU A N 1
ATOM 964 C CA . GLU A 1 123 ? 2.352 -7.826 -4.677 1.00 91.69 123 GLU A CA 1
ATOM 965 C C . GLU A 1 123 ? 2.971 -9.054 -5.355 1.00 91.69 123 GLU A C 1
ATOM 967 O O . GLU A 1 123 ? 3.790 -8.919 -6.267 1.00 91.69 123 GLU A O 1
ATOM 972 N N . GLN A 1 124 ? 2.544 -10.261 -4.970 1.00 88.06 124 GLN A N 1
ATOM 973 C CA . GLN A 1 124 ? 3.044 -11.501 -5.564 1.00 88.06 124 GLN A CA 1
ATOM 974 C C . GLN A 1 124 ? 2.731 -11.595 -7.063 1.00 88.06 124 GLN A C 1
ATOM 976 O O . GLN A 1 124 ? 3.589 -12.012 -7.846 1.00 88.06 124 GLN A O 1
ATOM 981 N N . VAL A 1 125 ? 1.526 -11.194 -7.480 1.00 91.94 125 VAL A N 1
ATOM 982 C CA . VAL A 1 125 ? 1.147 -11.140 -8.900 1.00 91.94 125 VAL A CA 1
ATOM 983 C C . VAL A 1 125 ? 2.054 -10.168 -9.656 1.00 91.94 125 VAL A C 1
ATOM 985 O O . VAL A 1 125 ? 2.623 -10.546 -10.681 1.00 91.94 125 VAL A O 1
ATOM 988 N N . LEU A 1 126 ? 2.257 -8.954 -9.137 1.00 94.25 126 LEU A N 1
ATOM 989 C CA . LEU A 1 126 ? 3.125 -7.951 -9.762 1.00 94.25 126 LEU A CA 1
ATOM 990 C C . LEU A 1 126 ? 4.577 -8.440 -9.884 1.00 94.25 126 LEU A C 1
ATOM 992 O O . LEU A 1 126 ? 5.199 -8.269 -10.933 1.00 94.25 126 LEU A O 1
ATOM 996 N N . LEU A 1 127 ? 5.115 -9.108 -8.859 1.00 93.00 127 LEU A N 1
ATOM 997 C CA . LEU A 1 127 ? 6.467 -9.680 -8.891 1.00 93.00 127 LEU A CA 1
ATOM 998 C C . LEU A 1 127 ? 6.605 -10.817 -9.915 1.00 93.00 127 LEU A C 1
ATOM 1000 O O . LEU A 1 127 ? 7.634 -10.916 -10.595 1.00 93.00 127 LEU A O 1
ATOM 1004 N N . ASN A 1 128 ? 5.571 -11.646 -10.070 1.00 94.00 128 ASN A N 1
ATOM 1005 C CA . ASN A 1 128 ? 5.545 -12.687 -11.096 1.00 94.00 128 ASN A CA 1
ATOM 1006 C C . ASN A 1 128 ? 5.560 -12.070 -12.503 1.00 94.00 128 ASN A C 1
ATOM 1008 O O . ASN A 1 128 ? 6.329 -12.509 -13.357 1.00 94.00 128 ASN A O 1
ATOM 1012 N N . LEU A 1 129 ? 4.777 -11.010 -12.733 1.00 93.62 129 LEU A N 1
ATOM 1013 C CA . LEU A 1 129 ? 4.785 -10.283 -14.006 1.00 93.62 129 LEU A CA 1
ATOM 1014 C C . LEU A 1 129 ? 6.149 -9.639 -14.290 1.00 93.62 129 LEU A C 1
ATOM 1016 O O . LEU A 1 129 ? 6.636 -9.728 -15.414 1.00 93.62 129 LEU A O 1
ATOM 1020 N N . CYS A 1 130 ? 6.805 -9.067 -13.276 1.00 94.31 130 CYS A N 1
ATOM 1021 C CA . CYS A 1 130 ? 8.160 -8.525 -13.414 1.00 94.31 130 CYS A CA 1
ATOM 1022 C C . CYS A 1 130 ? 9.174 -9.608 -13.808 1.00 94.31 130 CYS A C 1
ATOM 1024 O O . CYS A 1 130 ? 10.012 -9.385 -14.681 1.00 94.31 130 CYS A O 1
ATOM 1026 N N . THR A 1 131 ? 9.083 -10.789 -13.191 1.00 92.50 131 THR A N 1
ATOM 1027 C CA . THR A 1 131 ? 9.936 -11.940 -13.530 1.00 92.50 131 THR A CA 1
ATOM 1028 C C . THR A 1 131 ? 9.729 -12.365 -14.983 1.00 92.50 131 THR A C 1
ATOM 1030 O O . THR A 1 131 ? 10.699 -12.484 -15.728 1.00 92.50 131 THR A O 1
ATOM 1033 N N . ASN A 1 132 ? 8.472 -12.491 -15.417 1.00 93.50 132 ASN A N 1
ATOM 1034 C CA . ASN A 1 132 ? 8.140 -12.845 -16.797 1.00 93.50 132 ASN A CA 1
ATOM 1035 C C . ASN A 1 132 ? 8.652 -11.802 -17.801 1.00 93.50 132 ASN A C 1
ATOM 1037 O O . ASN A 1 132 ? 9.167 -12.160 -18.858 1.00 93.50 132 ASN A O 1
ATOM 1041 N N . ALA A 1 133 ? 8.531 -10.515 -17.470 1.00 93.00 133 ALA A N 1
ATOM 1042 C CA . ALA A 1 133 ? 9.021 -9.426 -18.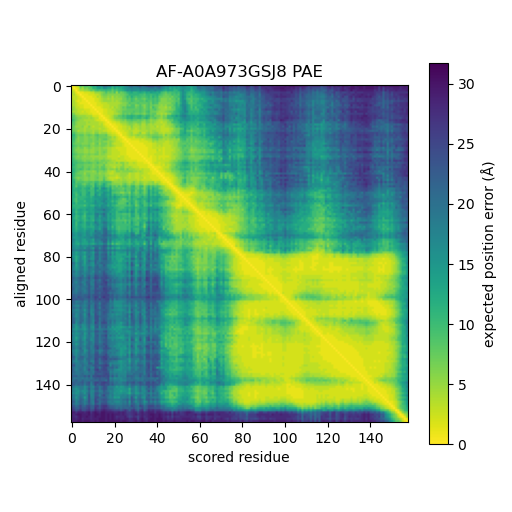306 1.00 93.00 133 ALA A CA 1
ATOM 1043 C C . ALA A 1 133 ? 10.545 -9.495 -18.485 1.00 93.00 133 ALA A C 1
ATOM 1045 O O . ALA A 1 133 ? 11.031 -9.371 -19.607 1.00 93.00 133 ALA A O 1
ATOM 1046 N N . ARG A 1 134 ? 11.297 -9.758 -17.407 1.00 93.44 134 ARG A N 1
ATOM 1047 C CA . ARG A 1 134 ? 12.750 -9.964 -17.482 1.00 93.44 134 ARG A CA 1
ATOM 1048 C C . ARG A 1 134 ? 13.111 -11.127 -18.391 1.00 93.44 134 ARG A C 1
ATOM 1050 O O . ARG A 1 134 ? 13.956 -10.976 -19.267 1.00 93.44 134 ARG A O 1
ATOM 1057 N N . ASP A 1 135 ? 12.473 -12.272 -18.185 1.00 93.44 135 ASP A N 1
ATOM 1058 C CA . ASP A 1 135 ? 12.787 -13.484 -18.941 1.00 93.44 135 ASP A CA 1
ATOM 1059 C C . ASP A 1 135 ? 12.483 -13.306 -20.444 1.00 93.44 135 ASP A C 1
ATOM 1061 O O . ASP A 1 135 ? 13.170 -13.875 -21.291 1.00 93.44 135 ASP A O 1
ATOM 1065 N N . ALA A 1 136 ? 11.509 -12.453 -20.784 1.00 94.88 136 ALA A N 1
ATOM 1066 C CA . ALA A 1 136 ? 11.189 -12.066 -22.157 1.00 94.88 136 ALA A CA 1
ATOM 1067 C C . ALA A 1 136 ? 12.125 -10.992 -22.757 1.00 94.88 136 ALA A C 1
ATOM 1069 O O . ALA A 1 136 ? 12.110 -10.793 -23.972 1.00 94.88 136 ALA A O 1
ATOM 1070 N N . MET A 1 137 ? 12.944 -10.311 -21.945 1.00 94.06 137 MET A N 1
ATOM 1071 C CA . MET A 1 137 ? 13.828 -9.205 -22.351 1.00 94.06 137 MET A CA 1
ATOM 1072 C C . MET A 1 137 ? 15.319 -9.505 -22.078 1.00 94.06 137 MET A C 1
ATOM 1074 O O . MET A 1 137 ? 15.986 -8.759 -21.359 1.00 94.06 137 MET A O 1
ATOM 1078 N N . PRO A 1 138 ? 15.904 -10.562 -22.679 1.00 88.38 138 PRO A N 1
ATOM 1079 C CA . PRO A 1 138 ? 17.288 -10.977 -22.411 1.00 88.38 138 PRO A CA 1
ATOM 1080 C C . PRO A 1 138 ? 18.359 -9.998 -22.922 1.00 88.38 138 PRO A C 1
ATOM 1082 O O . PRO A 1 138 ? 19.530 -10.134 -22.578 1.00 88.38 138 PRO A O 1
ATOM 1085 N N . HIS A 1 139 ? 17.983 -9.037 -23.769 1.00 92.44 139 HIS A N 1
ATOM 1086 C CA . HIS A 1 139 ? 18.874 -8.004 -24.313 1.00 92.44 139 HIS A CA 1
ATOM 1087 C C . HIS A 1 139 ? 18.578 -6.613 -23.740 1.00 92.44 139 HIS A C 1
ATOM 1089 O O . HIS A 1 139 ? 18.999 -5.609 -24.313 1.00 92.44 139 HIS A O 1
ATOM 1095 N N . GLY A 1 140 ? 17.833 -6.562 -22.635 1.00 91.50 140 GLY A N 1
ATOM 1096 C CA . GLY A 1 140 ? 17.333 -5.327 -22.054 1.00 91.50 140 GLY A CA 1
ATOM 1097 C C . GLY A 1 140 ? 16.025 -4.849 -22.682 1.00 91.50 140 GLY A C 1
ATOM 1098 O O . GLY A 1 140 ? 15.447 -5.500 -23.557 1.00 91.50 140 GLY A O 1
ATOM 1099 N N . GLY A 1 141 ? 15.532 -3.713 -22.196 1.00 94.31 141 GLY A N 1
ATOM 1100 C CA . GLY A 1 141 ? 14.248 -3.147 -22.607 1.00 94.31 141 GLY A CA 1
ATOM 1101 C C . GLY A 1 141 ? 13.679 -2.192 -21.565 1.00 94.31 141 GLY A C 1
ATOM 1102 O O . GLY A 1 141 ? 14.416 -1.640 -20.752 1.00 94.31 141 GLY A O 1
ATOM 1103 N N . GLN A 1 142 ? 12.360 -2.005 -21.584 1.00 95.12 142 GLN A N 1
ATOM 1104 C CA . GLN A 1 142 ? 11.659 -1.141 -20.640 1.00 95.12 142 GLN A CA 1
ATOM 1105 C C . GLN A 1 142 ? 10.441 -1.867 -20.065 1.00 95.12 142 GLN A C 1
ATOM 1107 O O . GLN A 1 142 ? 9.614 -2.393 -20.807 1.00 95.12 142 GLN A O 1
ATOM 1112 N N . LEU A 1 143 ? 10.327 -1.868 -18.738 1.00 94.88 143 LEU A N 1
ATOM 1113 C CA . LEU A 1 143 ? 9.162 -2.342 -18.001 1.00 94.88 143 LEU A CA 1
ATOM 1114 C C . LEU A 1 143 ? 8.473 -1.150 -17.332 1.00 94.88 143 LEU A C 1
ATOM 1116 O O . LEU A 1 143 ? 9.061 -0.480 -16.480 1.00 94.88 143 LEU A O 1
ATOM 1120 N N . ILE A 1 144 ? 7.215 -0.912 -17.705 1.00 95.50 144 ILE A N 1
ATOM 1121 C CA . ILE A 1 144 ? 6.366 0.124 -17.115 1.00 95.50 144 ILE A CA 1
ATOM 1122 C C . ILE A 1 144 ? 5.235 -0.555 -16.344 1.00 95.50 144 ILE A C 1
ATOM 1124 O O . ILE A 1 144 ? 4.517 -1.378 -16.908 1.00 95.50 144 ILE A O 1
ATOM 1128 N N . ILE A 1 145 ? 5.069 -0.200 -15.070 1.00 94.88 145 ILE A N 1
ATOM 1129 C CA . ILE A 1 145 ? 3.854 -0.518 -14.310 1.00 94.88 145 ILE A CA 1
ATOM 1130 C C . ILE A 1 145 ? 3.015 0.750 -14.218 1.00 94.88 145 ILE A C 1
ATOM 1132 O O . ILE A 1 145 ? 3.466 1.758 -13.669 1.00 94.88 145 ILE A O 1
ATOM 1136 N N . GLU A 1 146 ? 1.809 0.687 -14.765 1.00 95.06 146 GLU A N 1
ATOM 1137 C CA . GLU A 1 146 ? 0.873 1.802 -14.808 1.00 95.06 146 GLU A CA 1
ATOM 1138 C C . GLU A 1 146 ? -0.379 1.494 -13.993 1.00 95.06 146 GLU A C 1
ATOM 1140 O O . GLU A 1 146 ? -0.886 0.370 -14.010 1.00 95.06 146 GLU A O 1
ATOM 1145 N N . THR A 1 147 ? -0.862 2.497 -13.267 1.00 93.69 147 THR A N 1
ATOM 1146 C CA . THR A 1 147 ? -2.137 2.443 -12.562 1.00 93.69 147 THR A CA 1
ATOM 1147 C C . THR A 1 147 ? -3.042 3.540 -13.118 1.00 93.69 147 THR A C 1
ATOM 1149 O O . THR A 1 147 ? -2.677 4.713 -13.099 1.00 93.69 147 THR A O 1
ATOM 1152 N N . ASP A 1 148 ? -4.220 3.171 -13.625 1.00 92.94 148 ASP A N 1
ATOM 1153 C CA . ASP A 1 148 ? -5.242 4.129 -14.055 1.00 92.94 148 ASP A CA 1
ATOM 1154 C C . ASP A 1 148 ? -6.653 3.522 -13.976 1.00 92.94 148 ASP A C 1
ATOM 1156 O O . ASP A 1 148 ? -6.824 2.301 -13.901 1.00 92.94 148 ASP A O 1
ATOM 1160 N N . LEU A 1 149 ? -7.672 4.382 -13.992 1.00 89.94 149 LEU A N 1
ATOM 1161 C CA . LEU A 1 149 ? -9.064 3.983 -14.154 1.00 89.94 149 LEU A CA 1
ATOM 1162 C C . LEU A 1 149 ? -9.365 3.853 -15.649 1.00 89.94 149 LEU A C 1
ATOM 1164 O O . LEU A 1 149 ? -9.574 4.852 -16.333 1.00 89.94 149 LEU A O 1
ATOM 1168 N N . VAL A 1 150 ? -9.415 2.618 -16.136 1.00 86.81 150 VAL A N 1
ATOM 1169 C CA . VAL A 1 150 ? -9.733 2.323 -17.535 1.00 86.81 150 VAL A CA 1
ATOM 1170 C C . VAL A 1 150 ? -11.185 1.870 -17.640 1.00 86.81 150 VAL A C 1
ATOM 1172 O O . VAL A 1 150 ? -11.597 0.915 -16.981 1.00 86.81 150 VAL A O 1
ATOM 1175 N N . GLU A 1 151 ? -11.961 2.543 -18.485 1.00 83.94 151 GLU A N 1
ATOM 1176 C CA . GLU A 1 151 ? -13.253 2.031 -18.932 1.00 83.94 151 GLU A CA 1
ATOM 1177 C C . GLU A 1 151 ? -12.996 1.015 -20.046 1.00 83.94 151 GLU A C 1
ATOM 1179 O O . GLU A 1 151 ? -12.444 1.342 -21.096 1.00 83.94 151 GLU A O 1
ATOM 1184 N N . PHE A 1 152 ? -13.347 -0.244 -19.799 1.00 78.75 152 PHE A N 1
ATOM 1185 C CA . PHE A 1 152 ? -13.357 -1.246 -20.854 1.00 78.75 152 PHE A CA 1
ATOM 1186 C C . PHE A 1 152 ? -14.688 -1.144 -21.588 1.00 78.75 152 PHE A C 1
ATOM 1188 O O . PHE A 1 152 ? -15.729 -1.460 -21.010 1.00 78.75 152 PHE A O 1
ATOM 1195 N N . ASP A 1 153 ? -14.653 -0.757 -22.862 1.00 76.44 153 ASP A N 1
ATOM 1196 C CA . ASP A 1 153 ? -15.790 -0.989 -23.746 1.00 76.44 153 ASP A CA 1
ATOM 1197 C C . ASP A 1 153 ? -16.068 -2.501 -23.777 1.00 76.44 153 ASP A C 1
ATOM 1199 O O . ASP A 1 153 ? -15.164 -3.326 -23.952 1.00 76.44 153 ASP A O 1
ATOM 1203 N N . GLU A 1 154 ? -17.315 -2.888 -23.510 1.00 66.00 154 GLU A N 1
ATOM 1204 C CA . GLU A 1 154 ? -17.704 -4.285 -23.344 1.00 66.00 154 GLU A CA 1
ATOM 1205 C C . GLU A 1 154 ? -17.343 -5.140 -24.576 1.00 66.00 154 GLU A C 1
ATOM 1207 O O . GLU A 1 154 ? -17.998 -5.053 -25.606 1.00 66.00 154 GLU A O 1
ATOM 1212 N N . ARG A 1 155 ? -16.378 -6.056 -24.384 1.00 58.09 155 ARG A N 1
ATOM 1213 C CA . ARG A 1 155 ? -16.064 -7.273 -25.171 1.00 58.09 155 ARG A CA 1
ATOM 1214 C C . ARG A 1 155 ? -15.668 -7.070 -26.650 1.00 58.09 155 ARG A C 1
ATOM 1216 O O . ARG A 1 155 ? -16.434 -6.522 -27.433 1.00 58.09 155 ARG A O 1
ATOM 1223 N N . PRO A 1 156 ? -14.571 -7.698 -27.120 1.00 52.28 156 PRO A N 1
ATOM 1224 C CA . PRO A 1 156 ? -14.496 -8.071 -28.527 1.00 52.28 156 PRO A CA 1
ATOM 1225 C C . PRO A 1 156 ? -15.662 -9.022 -28.835 1.00 52.28 156 PRO A C 1
ATOM 1227 O O . PRO A 1 156 ? -15.910 -9.980 -28.094 1.00 52.28 156 PRO A O 1
ATOM 1230 N N . GLU A 1 157 ? -16.395 -8.753 -29.911 1.00 55.94 157 GLU A N 1
ATOM 1231 C CA . GLU A 1 157 ? -17.345 -9.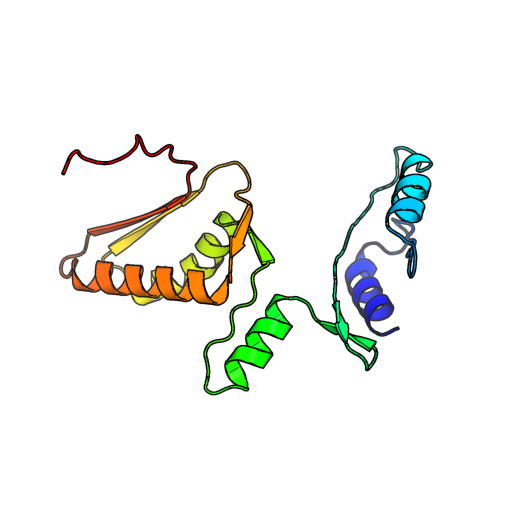704 -30.474 1.00 55.94 157 GLU A CA 1
ATOM 1232 C C . GLU A 1 157 ? -16.627 -11.034 -30.777 1.00 55.94 157 GLU A C 1
ATOM 1234 O O . GLU A 1 157 ? -15.774 -11.074 -31.652 1.00 55.94 157 GLU A O 1
ATOM 1239 N N . ARG A 1 158 ? -17.007 -12.080 -30.029 1.00 45.41 158 ARG A N 1
ATOM 1240 C CA . ARG A 1 158 ? -16.881 -13.534 -30.287 1.00 45.41 158 ARG A CA 1
ATOM 1241 C C . ARG A 1 158 ? -15.541 -14.104 -30.762 1.00 45.41 158 ARG A C 1
ATOM 1243 O O . ARG A 1 158 ? -15.182 -13.929 -31.942 1.00 45.41 158 ARG A O 1
#

Secondary structure (DSSP, 8-state):
-HHHHHHHHHHGGGBTTB-----TT--HHHHHHHHHT--TT--------EE-TT--EE-HHHHHHHHHHH-SS-----EEEEHHHHHHHHHHHHHHHH-TTEEEEEE--SS--EEEE-HHHHHHHHHHHHHHHHHH-TT-EEEEEE-------S----